Protein AF-A0A529YD35-F1 (afdb_monomer_lite)

Structure (mmCIF, N/CA/C/O backbone):
data_AF-A0A529YD35-F1
#
_entry.id   AF-A0A529YD35-F1
#
loop_
_atom_site.group_PDB
_atom_site.id
_atom_site.type_symbol
_atom_site.label_atom_id
_atom_site.label_alt_id
_atom_site.label_comp_id
_atom_site.label_asym_id
_atom_site.label_entity_id
_atom_site.label_seq_id
_atom_site.pdbx_PDB_ins_code
_atom_site.Cartn_x
_atom_site.Cartn_y
_atom_site.Cartn_z
_atom_site.occupancy
_atom_site.B_iso_or_equiv
_atom_site.auth_seq_id
_atom_site.auth_comp_id
_atom_site.auth_asym_id
_atom_site.auth_atom_id
_atom_site.pdbx_PDB_model_num
ATOM 1 N N . TYR A 1 1 ? -8.490 10.488 9.894 1.00 89.06 1 TYR A N 1
ATOM 2 C CA . TYR A 1 1 ? -8.547 10.729 8.432 1.00 89.06 1 TYR A CA 1
ATOM 3 C C . TYR A 1 1 ? -7.755 9.729 7.579 1.00 89.06 1 TYR A C 1
ATOM 5 O O . TYR A 1 1 ? -8.383 8.825 7.058 1.00 89.06 1 TYR A O 1
ATOM 13 N N . PHE A 1 2 ? -6.419 9.809 7.399 1.00 95.00 2 PHE A N 1
ATOM 14 C CA . PHE A 1 2 ? -5.713 8.864 6.490 1.00 95.00 2 PHE A CA 1
ATOM 15 C C . PHE A 1 2 ? -5.910 7.388 6.883 1.00 95.00 2 PHE A C 1
ATOM 17 O O . PHE A 1 2 ? -6.222 6.566 6.028 1.00 95.00 2 PHE A O 1
ATOM 24 N N . GLY A 1 3 ? -5.798 7.076 8.180 1.00 96.25 3 GLY A N 1
ATOM 25 C CA . GLY A 1 3 ? -6.042 5.729 8.703 1.00 96.25 3 GLY A CA 1
ATOM 26 C C . GLY A 1 3 ? -7.458 5.215 8.428 1.00 96.25 3 GLY A C 1
ATOM 27 O O . GLY A 1 3 ? -7.598 4.075 8.009 1.00 96.25 3 GLY A O 1
ATOM 28 N N . GLU A 1 4 ? -8.483 6.063 8.579 1.00 97.00 4 GLU A N 1
ATOM 29 C CA . GLU A 1 4 ? -9.879 5.719 8.247 1.00 97.00 4 GLU A CA 1
ATOM 30 C C . GLU A 1 4 ? -10.024 5.380 6.760 1.00 97.00 4 GLU A C 1
ATOM 32 O O . GLU A 1 4 ? -10.568 4.336 6.421 1.00 97.00 4 GLU A O 1
ATOM 37 N N . VAL A 1 5 ? -9.483 6.216 5.865 1.00 97.19 5 VAL A N 1
ATOM 38 C CA . VAL A 1 5 ? -9.558 5.980 4.412 1.00 97.19 5 VAL A CA 1
ATOM 39 C C . VAL A 1 5 ? -8.889 4.660 4.039 1.00 97.19 5 VAL A C 1
ATOM 41 O O . VAL A 1 5 ? -9.451 3.865 3.292 1.00 97.19 5 VAL A O 1
ATOM 44 N N . ILE A 1 6 ? -7.696 4.402 4.573 1.00 97.38 6 ILE A N 1
ATOM 45 C CA . ILE A 1 6 ? -6.987 3.145 4.337 1.00 97.38 6 ILE A CA 1
ATOM 46 C C . ILE A 1 6 ? -7.768 1.951 4.898 1.00 97.38 6 ILE A C 1
ATOM 48 O O . ILE A 1 6 ? -7.859 0.930 4.218 1.00 97.38 6 ILE A O 1
ATOM 52 N N . ALA A 1 7 ? -8.336 2.064 6.100 1.00 97.81 7 ALA A N 1
ATOM 53 C CA . ALA A 1 7 ? -9.119 0.994 6.706 1.00 97.81 7 ALA A CA 1
ATOM 54 C C . ALA A 1 7 ? -10.362 0.658 5.865 1.00 97.81 7 ALA A C 1
ATOM 56 O O . ALA A 1 7 ? -10.600 -0.512 5.575 1.00 97.81 7 ALA A O 1
ATOM 57 N N . GLU A 1 8 ? -11.097 1.668 5.390 1.00 97.81 8 GLU A N 1
ATOM 58 C CA . GLU A 1 8 ? -12.237 1.482 4.485 1.00 97.81 8 GLU A CA 1
ATOM 59 C C . GLU A 1 8 ? -11.811 0.824 3.164 1.00 97.81 8 GLU A C 1
ATOM 61 O O . GLU A 1 8 ? -12.422 -0.149 2.722 1.00 97.81 8 GLU A O 1
ATOM 66 N N . LEU A 1 9 ? -10.724 1.291 2.542 1.00 98.00 9 LEU A N 1
ATOM 67 C CA . LEU A 1 9 ? -10.221 0.703 1.297 1.00 98.00 9 LEU A CA 1
ATOM 68 C C . LEU A 1 9 ? -9.831 -0.770 1.473 1.00 98.00 9 LEU A C 1
ATOM 70 O O . LEU A 1 9 ? -10.169 -1.598 0.626 1.00 98.00 9 LEU A O 1
ATOM 74 N N . LEU A 1 10 ? -9.149 -1.110 2.569 1.00 97.75 10 LEU A N 1
ATOM 75 C CA . LEU A 1 10 ? -8.783 -2.493 2.871 1.00 97.75 10 LEU A CA 1
ATOM 76 C C . LEU A 1 10 ? -10.008 -3.364 3.143 1.00 97.75 10 LEU A C 1
ATOM 78 O O . LEU A 1 10 ? -10.058 -4.488 2.648 1.00 97.75 10 LEU A O 1
ATOM 82 N N . TYR A 1 11 ? -10.989 -2.851 3.883 1.00 97.31 11 TYR A N 1
ATOM 83 C CA . TYR A 1 11 ? -12.209 -3.579 4.212 1.00 97.31 11 TYR A CA 1
ATOM 84 C C . TYR A 1 11 ? -13.051 -3.885 2.964 1.00 97.31 11 TYR A C 1
ATOM 86 O O . TYR A 1 11 ? -13.448 -5.029 2.747 1.00 97.31 11 TYR A O 1
ATOM 94 N N . TRP A 1 12 ? -13.289 -2.886 2.109 1.00 98.06 12 TRP A N 1
ATOM 95 C CA . TRP A 1 12 ? -14.179 -3.034 0.953 1.00 98.06 12 TRP A CA 1
ATOM 96 C C . TRP A 1 12 ? -13.511 -3.653 -0.274 1.00 98.06 12 TRP A C 1
ATOM 98 O O . TRP A 1 12 ? -14.137 -4.432 -0.995 1.00 98.06 12 TRP A O 1
ATOM 108 N N . LEU A 1 13 ? -12.261 -3.282 -0.565 1.00 97.81 13 LEU A N 1
ATOM 109 C CA . LEU A 1 13 ? -11.590 -3.681 -1.807 1.00 97.81 13 LEU A CA 1
ATOM 110 C C . LEU A 1 13 ? -10.618 -4.842 -1.606 1.00 97.81 13 LEU A C 1
ATOM 112 O O . LEU A 1 13 ? -10.366 -5.594 -2.556 1.00 97.81 13 LEU A O 1
ATOM 116 N N . GLY A 1 14 ? -10.096 -4.992 -0.389 1.00 97.62 14 GLY A N 1
ATOM 117 C CA . GLY A 1 14 ? -9.007 -5.903 -0.077 1.00 97.62 14 GLY A CA 1
ATOM 118 C C . GLY A 1 14 ? -7.637 -5.376 -0.527 1.00 97.62 14 GLY A C 1
ATOM 119 O O . GLY A 1 14 ? -7.530 -4.420 -1.303 1.00 97.62 14 GLY A O 1
ATOM 120 N N . PRO A 1 15 ? -6.550 -6.014 -0.066 1.00 97.81 15 PRO A N 1
ATOM 121 C CA . PRO A 1 15 ? -5.193 -5.518 -0.277 1.00 97.81 15 PRO A CA 1
ATOM 122 C C . PRO A 1 15 ? -4.690 -5.661 -1.719 1.00 97.81 15 PRO A C 1
ATOM 124 O O . PRO A 1 15 ? -3.786 -4.932 -2.109 1.00 97.81 15 PRO A O 1
ATOM 127 N N . ASP A 1 16 ? -5.249 -6.564 -2.531 1.00 98.19 16 ASP A N 1
ATOM 128 C CA . ASP A 1 16 ? -4.722 -6.904 -3.868 1.00 98.19 16 ASP A CA 1
ATOM 129 C C . ASP A 1 16 ? -5.152 -5.936 -4.993 1.00 98.19 16 ASP A C 1
ATOM 131 O O . ASP A 1 16 ? -4.730 -6.083 -6.148 1.00 98.19 16 ASP A O 1
ATOM 135 N N . LYS A 1 17 ? -6.015 -4.959 -4.673 1.00 97.69 17 LYS A N 1
ATOM 136 C CA . LYS A 1 17 ? -6.585 -3.974 -5.616 1.00 97.69 17 LYS A CA 1
ATOM 137 C C . LYS A 1 17 ? -6.104 -2.540 -5.376 1.00 97.69 17 LYS A C 1
ATOM 139 O O . LYS A 1 17 ? -6.618 -1.612 -5.992 1.00 97.69 17 LYS A O 1
ATOM 144 N N . LEU A 1 18 ? -5.137 -2.354 -4.484 1.00 98.12 18 LEU A N 1
ATOM 145 C CA . LEU A 1 18 ? -4.620 -1.042 -4.103 1.00 98.12 18 LEU A CA 1
ATOM 146 C C . LEU A 1 18 ? -3.211 -0.837 -4.666 1.00 98.12 18 LEU A C 1
ATOM 148 O O . LEU A 1 18 ? -2.371 -1.731 -4.578 1.00 98.12 18 LEU A O 1
ATOM 152 N N . LEU A 1 19 ? -2.949 0.343 -5.225 1.00 97.75 19 LEU A N 1
ATOM 153 C CA . LEU A 1 19 ? -1.642 0.739 -5.751 1.00 97.75 19 LEU A CA 1
ATOM 154 C C . LEU A 1 19 ? -1.155 1.998 -5.036 1.00 97.75 19 LEU A C 1
ATOM 156 O O . LEU A 1 19 ? -1.944 2.903 -4.765 1.00 97.75 19 LE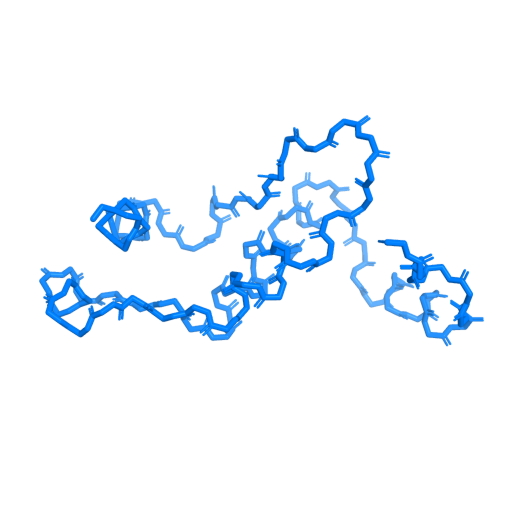U A O 1
ATOM 160 N N . PHE A 1 20 ? 0.146 2.075 -4.767 1.00 96.00 20 PHE A N 1
ATOM 161 C CA . PHE A 1 20 ? 0.783 3.311 -4.334 1.00 96.00 20 PHE A CA 1
ATOM 162 C C . PHE A 1 20 ? 1.083 4.216 -5.533 1.00 96.00 20 PHE A C 1
ATOM 164 O O . PHE A 1 20 ? 1.731 3.802 -6.493 1.00 96.00 20 PHE A O 1
ATOM 171 N N . GLY A 1 21 ? 0.659 5.474 -5.442 1.00 93.56 21 GLY A N 1
ATOM 172 C CA . GLY A 1 21 ? 1.048 6.543 -6.353 1.00 93.56 21 GLY A CA 1
ATOM 173 C C . GLY A 1 21 ? 1.368 7.789 -5.542 1.00 93.56 21 GLY A C 1
ATOM 174 O O . GLY A 1 21 ? 0.555 8.223 -4.731 1.00 93.56 21 GLY A O 1
ATOM 175 N N . SER A 1 22 ? 2.562 8.346 -5.728 1.00 91.31 22 SER A N 1
ATOM 176 C CA . SER A 1 22 ? 2.984 9.564 -5.029 1.00 91.31 22 SER A CA 1
ATOM 177 C C . SER A 1 22 ? 2.502 10.851 -5.697 1.00 91.31 22 SER A C 1
ATOM 179 O O . SER A 1 22 ? 2.591 11.906 -5.077 1.00 91.31 22 SER A O 1
ATOM 181 N N . ASP A 1 23 ? 2.072 10.756 -6.961 1.00 90.19 23 ASP A N 1
ATOM 182 C CA . ASP A 1 23 ? 1.753 11.885 -7.847 1.00 90.19 23 ASP A CA 1
ATOM 183 C C . ASP A 1 23 ? 2.858 12.962 -7.881 1.00 90.19 23 ASP A C 1
ATOM 185 O O . ASP A 1 23 ? 2.622 14.161 -8.012 1.00 90.19 23 ASP A O 1
ATOM 189 N N . TYR A 1 24 ? 4.108 12.526 -7.700 1.00 86.38 24 TYR A N 1
ATOM 190 C CA . TYR A 1 24 ? 5.251 13.420 -7.590 1.00 86.38 24 TYR A CA 1
ATOM 191 C C . TYR A 1 24 ? 5.882 13.649 -8.965 1.00 86.38 24 TYR A C 1
ATOM 193 O O . TYR A 1 24 ? 6.334 12.703 -9.605 1.00 86.38 24 TYR A O 1
ATOM 201 N N . GLY A 1 25 ? 5.921 14.904 -9.420 1.00 82.69 25 GLY A N 1
ATOM 202 C CA . GLY A 1 25 ? 6.329 15.248 -10.790 1.00 82.69 25 GLY A CA 1
ATOM 203 C C . GLY A 1 25 ? 7.783 15.693 -10.979 1.00 82.69 25 GLY A C 1
ATOM 204 O O . GLY A 1 25 ? 8.176 15.946 -12.113 1.00 82.69 25 GLY A O 1
ATOM 205 N N . ILE A 1 26 ? 8.566 15.845 -9.901 1.00 85.19 26 ILE A N 1
ATOM 206 C CA . ILE A 1 26 ? 9.907 16.468 -9.961 1.00 85.19 26 ILE A CA 1
ATOM 207 C C . ILE A 1 26 ? 10.998 15.562 -9.370 1.00 85.19 26 ILE A C 1
ATOM 209 O O . ILE A 1 26 ? 11.946 15.224 -10.071 1.00 85.19 26 ILE A O 1
ATOM 213 N N . TRP A 1 27 ? 10.865 15.147 -8.106 1.00 80.69 27 TRP A N 1
ATOM 214 C CA . TRP A 1 27 ? 11.851 14.315 -7.395 1.00 80.69 27 TRP A CA 1
ATOM 215 C C . TRP A 1 27 ? 11.361 12.875 -7.222 1.00 80.69 27 TRP A C 1
ATOM 217 O O . TRP A 1 27 ? 10.181 12.577 -7.416 1.00 80.69 27 TRP A O 1
ATOM 227 N N . THR A 1 28 ? 12.252 11.990 -6.768 1.00 84.56 28 THR A N 1
ATOM 228 C CA . THR A 1 28 ? 11.872 10.643 -6.321 1.00 84.56 28 THR A CA 1
ATOM 229 C C . THR A 1 28 ? 11.466 10.699 -4.844 1.00 84.56 28 THR A C 1
ATOM 231 O O . THR A 1 28 ? 12.325 10.895 -3.990 1.00 84.56 28 THR A O 1
ATOM 234 N N . PRO A 1 29 ? 10.184 10.513 -4.478 1.00 89.56 29 PRO A N 1
ATOM 235 C CA . PRO A 1 29 ? 9.704 10.796 -3.127 1.00 89.56 29 PRO A CA 1
ATOM 236 C C . PRO A 1 29 ? 9.977 9.651 -2.145 1.00 89.56 29 PRO A C 1
ATOM 238 O O . PRO A 1 29 ? 9.056 9.065 -1.568 1.00 89.56 29 PRO A O 1
ATOM 241 N N . ARG A 1 30 ? 11.256 9.323 -1.930 1.00 90.56 30 ARG A N 1
ATOM 242 C CA . ARG A 1 30 ? 11.685 8.244 -1.028 1.00 90.56 30 ARG A CA 1
ATOM 243 C C . ARG A 1 30 ? 11.131 8.427 0.386 1.00 90.56 30 ARG A C 1
ATOM 245 O O . ARG A 1 30 ? 10.621 7.472 0.967 1.00 90.56 30 ARG A O 1
ATOM 252 N N . TRP A 1 31 ? 11.144 9.656 0.900 1.00 90.69 31 TRP A N 1
ATOM 253 C CA . TRP A 1 31 ? 10.617 9.978 2.230 1.00 90.69 31 TRP A CA 1
ATOM 254 C C . TRP A 1 31 ? 9.129 9.625 2.383 1.00 90.69 31 TRP A C 1
ATOM 256 O O . TRP A 1 31 ? 8.676 9.313 3.482 1.00 90.69 31 TRP A O 1
ATOM 266 N N . LEU A 1 32 ? 8.346 9.685 1.299 1.00 93.56 32 LEU A N 1
ATOM 267 C CA . LEU A 1 32 ? 6.922 9.360 1.332 1.00 93.56 32 LEU A CA 1
ATOM 268 C C . LEU A 1 32 ? 6.710 7.846 1.392 1.00 93.56 32 LEU A C 1
ATOM 270 O O . LEU A 1 32 ? 5.871 7.378 2.159 1.00 93.56 32 LEU A O 1
ATOM 274 N N . VAL A 1 33 ? 7.511 7.090 0.635 1.00 94.00 33 VAL A N 1
ATOM 275 C CA . VAL A 1 33 ? 7.530 5.622 0.702 1.00 94.00 33 VAL A CA 1
ATOM 276 C C . VAL A 1 33 ? 7.926 5.163 2.104 1.00 94.00 33 VAL A C 1
ATOM 278 O O . VAL A 1 33 ? 7.252 4.313 2.679 1.00 94.00 33 VAL A O 1
ATOM 281 N N . GLU A 1 34 ? 8.961 5.764 2.694 1.00 95.31 34 GLU A N 1
ATOM 282 C CA . GLU A 1 34 ? 9.404 5.458 4.060 1.00 95.31 34 GLU A CA 1
ATOM 283 C C . GLU A 1 34 ? 8.337 5.812 5.107 1.00 95.31 34 GLU A C 1
ATOM 285 O O . GLU A 1 34 ? 8.097 5.029 6.027 1.00 95.31 34 GLU A O 1
ATOM 290 N N . LYS A 1 35 ? 7.630 6.939 4.942 1.00 95.62 35 LYS A N 1
ATOM 291 C CA . LYS A 1 35 ? 6.491 7.301 5.802 1.00 95.62 35 LYS A CA 1
ATOM 292 C C . LYS A 1 35 ? 5.359 6.280 5.722 1.00 95.62 35 LYS A C 1
ATOM 294 O O . LYS A 1 35 ? 4.843 5.900 6.767 1.00 95.62 35 LYS A O 1
ATOM 299 N N . LEU A 1 36 ? 4.984 5.823 4.523 1.00 95.81 36 LEU A N 1
ATOM 300 C CA . LEU A 1 36 ? 3.972 4.772 4.372 1.00 95.81 36 LEU A CA 1
ATOM 301 C C . LEU A 1 36 ? 4.462 3.438 4.950 1.00 95.81 36 LEU A C 1
ATOM 303 O O . LEU A 1 36 ? 3.694 2.735 5.599 1.00 95.81 36 LEU A O 1
ATOM 307 N N . TRP A 1 37 ? 5.741 3.105 4.762 1.00 97.06 37 TRP A N 1
ATOM 308 C CA . TRP A 1 37 ? 6.330 1.882 5.303 1.00 97.06 37 TRP A CA 1
ATOM 309 C C . TRP A 1 37 ? 6.296 1.839 6.835 1.00 97.06 37 TRP A C 1
ATOM 311 O O . TRP A 1 37 ? 5.964 0.806 7.417 1.00 97.06 37 TRP A O 1
ATOM 321 N N . ALA A 1 38 ? 6.601 2.965 7.483 1.00 96.94 38 ALA A N 1
ATOM 322 C CA . ALA A 1 38 ? 6.582 3.107 8.937 1.00 96.94 38 ALA A CA 1
ATOM 323 C C . ALA A 1 38 ? 5.169 3.291 9.522 1.00 96.94 38 ALA A C 1
ATOM 325 O O . ALA A 1 38 ? 4.992 3.205 10.736 1.00 96.94 38 ALA A O 1
ATOM 326 N N . TYR A 1 39 ? 4.165 3.568 8.688 1.00 96.81 39 TYR A N 1
ATOM 327 C CA . TYR A 1 39 ? 2.806 3.815 9.148 1.00 96.81 39 TYR A CA 1
ATOM 328 C C . TYR A 1 39 ? 2.112 2.522 9.595 1.00 96.81 39 TYR A C 1
ATOM 330 O O . TYR A 1 39 ? 2.260 1.467 8.975 1.00 96.81 39 TYR A O 1
ATOM 338 N N . GLN A 1 40 ? 1.310 2.631 10.650 1.00 96.00 40 GLN A N 1
ATOM 339 C CA . GLN A 1 40 ? 0.326 1.643 11.085 1.00 96.00 40 GLN A CA 1
ATOM 340 C C . GLN A 1 40 ? -1.003 2.366 11.289 1.00 96.00 40 GLN A C 1
ATOM 342 O O . GLN A 1 40 ? -1.022 3.531 11.699 1.00 96.00 40 GLN A O 1
ATOM 347 N N . ILE A 1 41 ? -2.107 1.685 10.991 1.00 97.19 41 ILE A N 1
ATOM 348 C CA . ILE A 1 41 ? -3.439 2.213 11.274 1.00 97.19 41 ILE A CA 1
ATOM 349 C C . ILE A 1 41 ? -3.579 2.268 12.804 1.00 97.19 41 ILE A C 1
ATOM 351 O O . ILE A 1 41 ? -3.285 1.259 13.454 1.00 97.19 41 ILE A O 1
ATOM 355 N N . PRO A 1 42 ? -3.987 3.415 13.383 1.00 96.69 42 PRO A N 1
ATOM 356 C CA . PRO A 1 42 ? -4.289 3.521 14.808 1.00 96.69 42 PRO A CA 1
ATOM 357 C C . PRO A 1 42 ? -5.243 2.415 15.270 1.00 96.69 42 PRO A C 1
ATOM 359 O O . PRO A 1 42 ? -6.170 2.061 14.544 1.00 96.69 42 PRO A O 1
ATOM 362 N N . GLU A 1 43 ? -4.995 1.857 16.456 1.00 96.56 43 GLU A N 1
ATOM 363 C CA . GLU A 1 43 ? -5.679 0.649 16.942 1.00 96.56 43 GLU A CA 1
ATOM 364 C C . GLU A 1 43 ? -7.200 0.818 17.045 1.00 96.56 43 GLU A C 1
ATOM 366 O O . GLU A 1 43 ? -7.947 -0.097 16.722 1.00 96.56 43 GLU A O 1
ATOM 371 N N . ASP A 1 44 ? -7.667 2.002 17.437 1.00 96.62 44 ASP A N 1
ATOM 372 C CA . ASP A 1 44 ? -9.087 2.348 17.505 1.00 96.62 44 ASP A CA 1
ATOM 373 C C . ASP A 1 44 ? -9.779 2.246 16.137 1.00 96.62 44 ASP A C 1
ATOM 375 O O . ASP A 1 44 ? -10.868 1.685 16.032 1.00 96.62 44 ASP A O 1
ATOM 379 N N . ILE A 1 45 ? -9.110 2.707 15.077 1.00 96.62 45 ILE A N 1
ATOM 380 C CA . ILE A 1 45 ? -9.604 2.624 13.696 1.00 96.62 45 ILE A CA 1
ATOM 381 C C . ILE A 1 45 ? -9.471 1.192 13.158 1.00 96.62 45 ILE A C 1
ATOM 383 O O . ILE A 1 45 ? -10.380 0.671 12.508 1.00 96.62 45 ILE A O 1
ATOM 387 N N . ALA A 1 46 ? -8.334 0.544 13.421 1.00 96.00 46 ALA A N 1
ATOM 388 C CA . ALA A 1 46 ? -8.048 -0.814 12.971 1.00 96.00 46 ALA A CA 1
ATOM 389 C C . ALA A 1 46 ? -9.070 -1.814 13.534 1.00 96.00 46 ALA A C 1
ATOM 391 O O . ALA A 1 46 ? -9.593 -2.653 12.796 1.00 96.00 46 ALA A O 1
ATOM 392 N N . ALA A 1 47 ? -9.406 -1.679 14.820 1.00 95.88 47 ALA A N 1
ATOM 393 C CA . ALA A 1 47 ? -10.378 -2.515 15.511 1.00 95.88 47 ALA A CA 1
ATOM 394 C C . ALA A 1 47 ? -11.804 -2.352 14.961 1.00 95.88 47 ALA A C 1
ATOM 396 O O . ALA A 1 47 ? -12.533 -3.338 14.877 1.00 95.88 47 ALA A O 1
ATOM 397 N N . GLU A 1 48 ? -12.200 -1.147 14.532 1.00 94.56 48 GLU A N 1
ATOM 398 C CA . GLU A 1 48 ? -13.549 -0.887 14.001 1.00 94.56 48 GLU A CA 1
ATOM 399 C C . GLU A 1 48 ? -13.842 -1.666 12.706 1.00 94.56 48 GLU A C 1
ATOM 401 O O . GLU A 1 48 ? -14.983 -2.053 12.438 1.00 94.56 48 GLU A O 1
ATOM 406 N N . ARG A 1 49 ? -12.814 -1.901 11.884 1.00 92.62 49 ARG A N 1
ATOM 407 C CA . ARG A 1 49 ? -12.933 -2.605 10.594 1.00 92.62 49 ARG A CA 1
ATOM 408 C C . ARG A 1 49 ? -12.259 -3.978 10.585 1.00 92.62 49 ARG A C 1
ATOM 410 O O . ARG A 1 49 ? -12.419 -4.717 9.618 1.00 92.62 49 ARG A O 1
ATOM 417 N N . GLY A 1 50 ? -11.533 -4.336 11.643 1.00 95.50 50 GLY A N 1
ATOM 418 C CA . GLY A 1 50 ? -10.787 -5.593 11.740 1.00 95.50 50 GLY A CA 1
ATOM 419 C C . GLY A 1 50 ? -9.65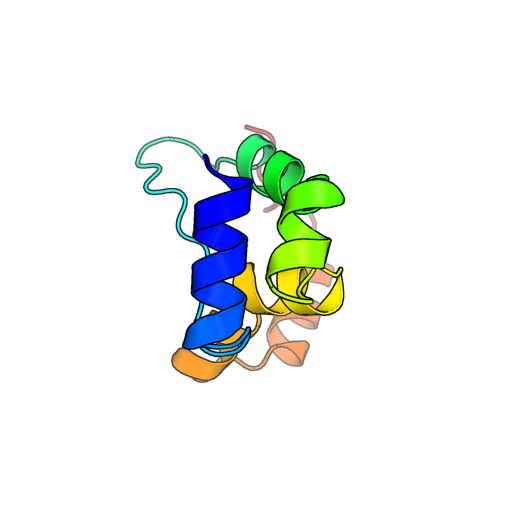0 -5.704 10.720 1.00 95.50 50 GLY A C 1
ATOM 420 O O . GLY A 1 50 ? -9.338 -6.804 10.268 1.00 95.50 50 GLY A O 1
ATOM 421 N N . VAL A 1 51 ? -9.055 -4.577 10.319 1.00 96.94 51 VAL A N 1
ATOM 422 C CA . VAL A 1 51 ? -7.993 -4.512 9.300 1.00 96.94 51 VAL A CA 1
ATOM 423 C C . VAL A 1 51 ? -6.777 -3.759 9.825 1.00 96.94 51 VAL A C 1
ATOM 425 O O . VAL A 1 51 ? -6.900 -2.831 10.617 1.00 96.94 51 VAL A O 1
ATOM 428 N N . GLN A 1 52 ? -5.592 -4.126 9.341 1.00 97.19 52 GLN A N 1
ATOM 429 C CA . GLN A 1 52 ? -4.335 -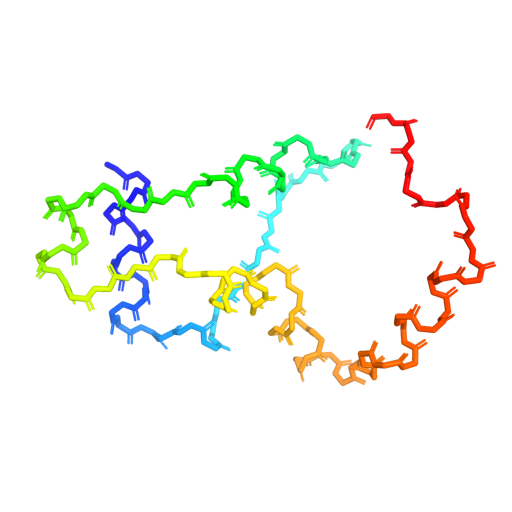3.448 9.661 1.00 97.19 52 GLN A CA 1
ATOM 430 C C . GLN A 1 52 ? -3.455 -3.356 8.410 1.00 97.19 52 GLN A C 1
ATOM 432 O O . GLN A 1 52 ? -3.567 -4.170 7.493 1.00 97.19 52 GLN A O 1
ATOM 437 N N . LEU A 1 53 ? -2.552 -2.377 8.372 1.00 96.00 53 LEU A N 1
ATOM 438 C CA . LEU A 1 53 ? -1.579 -2.198 7.299 1.00 96.00 53 LEU A CA 1
ATOM 439 C C . LEU A 1 53 ? -0.307 -3.023 7.583 1.00 96.00 53 LEU A C 1
ATOM 441 O O . LEU A 1 53 ? 0.757 -2.487 7.904 1.00 96.00 53 LEU A O 1
ATOM 445 N N . THR A 1 54 ? -0.433 -4.350 7.503 1.00 97.31 54 THR A N 1
ATOM 446 C CA . THR A 1 54 ? 0.679 -5.286 7.746 1.00 97.31 54 THR A CA 1
ATOM 447 C C . THR A 1 54 ? 1.806 -5.117 6.723 1.00 97.31 54 THR A C 1
ATOM 449 O O . THR A 1 54 ? 1.616 -4.542 5.649 1.00 97.31 54 THR A O 1
ATOM 452 N N . ASP A 1 55 ? 2.992 -5.649 7.022 1.00 98.00 55 ASP A N 1
ATOM 453 C CA . ASP A 1 55 ? 4.130 -5.607 6.094 1.00 98.00 55 ASP A CA 1
ATOM 454 C C . ASP A 1 55 ? 3.829 -6.296 4.759 1.00 98.00 55 ASP A C 1
ATOM 456 O O . ASP A 1 55 ? 4.209 -5.784 3.708 1.00 98.00 55 ASP A O 1
ATOM 460 N N . GLU A 1 56 ? 3.080 -7.399 4.776 1.00 98.06 56 GLU A N 1
ATOM 461 C CA . GLU A 1 56 ? 2.633 -8.079 3.557 1.00 98.06 56 GLU A CA 1
ATOM 462 C C . GLU A 1 56 ? 1.722 -7.176 2.710 1.00 98.06 56 GLU A C 1
ATOM 464 O O . GLU A 1 56 ? 1.934 -7.014 1.507 1.00 98.06 56 GLU A O 1
ATOM 469 N N . ILE A 1 57 ? 0.738 -6.526 3.340 1.00 98.25 57 ILE A N 1
ATOM 470 C CA . ILE A 1 57 ? -0.182 -5.607 2.659 1.00 98.25 57 ILE A CA 1
ATOM 471 C C . ILE A 1 57 ? 0.583 -4.405 2.097 1.00 98.25 57 ILE A C 1
ATOM 473 O O . ILE A 1 57 ? 0.372 -4.018 0.947 1.00 98.25 57 ILE A O 1
ATOM 477 N N . LYS A 1 58 ? 1.526 -3.846 2.861 1.00 98.25 58 LYS A N 1
ATOM 478 C CA . LYS A 1 58 ? 2.390 -2.756 2.391 1.00 98.25 58 LYS A CA 1
ATOM 479 C C . LYS A 1 58 ? 3.222 -3.169 1.181 1.00 98.25 58 LYS A C 1
ATOM 481 O O . LYS A 1 58 ? 3.288 -2.405 0.224 1.00 98.25 58 LYS A O 1
ATOM 486 N N . GLN A 1 59 ? 3.816 -4.363 1.177 1.00 97.88 59 GLN A N 1
ATOM 487 C CA . GLN A 1 59 ? 4.563 -4.873 0.019 1.00 97.88 59 GLN A CA 1
ATOM 488 C C . GLN A 1 59 ? 3.673 -4.999 -1.225 1.00 97.88 59 GLN A C 1
ATOM 490 O O . GLN A 1 59 ? 4.093 -4.639 -2.330 1.00 97.88 59 GLN A O 1
ATOM 495 N N . LYS A 1 60 ? 2.425 -5.455 -1.050 1.00 98.38 60 LYS A N 1
ATOM 496 C CA . LYS A 1 60 ? 1.429 -5.504 -2.127 1.00 98.38 60 LYS A CA 1
ATOM 497 C C . LYS A 1 60 ? 1.151 -4.121 -2.705 1.00 98.38 60 LYS A C 1
ATOM 499 O O . LYS A 1 60 ? 1.332 -3.923 -3.907 1.00 98.38 60 LYS A O 1
ATOM 504 N N . ILE A 1 61 ? 0.801 -3.164 -1.849 1.00 98.19 61 ILE A N 1
ATOM 505 C CA . ILE A 1 61 ? 0.441 -1.795 -2.241 1.00 98.19 61 ILE A CA 1
ATOM 506 C C . ILE A 1 61 ? 1.623 -1.058 -2.888 1.00 98.19 61 ILE A C 1
ATOM 508 O O . ILE A 1 61 ? 1.447 -0.392 -3.908 1.00 98.19 61 ILE A O 1
ATOM 512 N N . LEU A 1 62 ? 2.826 -1.186 -2.321 1.00 96.75 62 LEU A N 1
ATOM 513 C CA . LEU A 1 62 ? 4.023 -0.475 -2.780 1.00 96.75 62 LEU A CA 1
ATOM 514 C C . LEU A 1 62 ? 4.609 -1.025 -4.084 1.00 96.75 62 LEU A C 1
ATOM 516 O O . LEU A 1 62 ? 5.336 -0.299 -4.758 1.00 96.75 62 LEU A O 1
ATOM 520 N N . GLY A 1 63 ? 4.340 -2.284 -4.447 1.00 96.12 63 GLY A N 1
ATOM 521 C CA . GLY A 1 63 ? 4.973 -2.851 -5.637 1.00 96.12 63 GLY A CA 1
ATOM 522 C C . GLY A 1 63 ? 4.346 -4.111 -6.216 1.00 96.12 63 GLY A C 1
ATOM 523 O O . GLY A 1 63 ? 4.210 -4.187 -7.436 1.00 96.12 63 GLY A O 1
ATOM 524 N N . LEU A 1 64 ? 3.956 -5.102 -5.404 1.00 98.19 64 LEU A N 1
ATOM 525 C CA . LEU A 1 64 ? 3.566 -6.409 -5.965 1.00 98.19 64 LEU A CA 1
ATOM 526 C C . LEU A 1 64 ? 2.253 -6.348 -6.757 1.00 98.19 64 LEU A C 1
ATOM 528 O O . LEU A 1 64 ? 2.124 -7.029 -7.772 1.00 98.19 64 LEU A O 1
ATOM 532 N N . ASN A 1 65 ? 1.306 -5.498 -6.357 1.00 98.50 65 ASN A N 1
ATOM 533 C CA . ASN A 1 65 ? 0.058 -5.318 -7.099 1.00 98.50 65 ASN A CA 1
ATOM 534 C C . ASN A 1 65 ? 0.299 -4.676 -8.469 1.00 98.50 65 ASN A C 1
ATOM 536 O O . ASN A 1 65 ? -0.285 -5.115 -9.458 1.00 98.50 65 ASN A O 1
ATOM 540 N N . ALA A 1 66 ? 1.188 -3.679 -8.545 1.00 98.00 66 ALA A N 1
ATOM 541 C CA . ALA A 1 66 ? 1.584 -3.073 -9.814 1.00 98.00 66 ALA A CA 1
ATOM 542 C C . ALA A 1 66 ? 2.344 -4.081 -10.685 1.00 98.00 66 ALA A C 1
ATOM 544 O O . ALA A 1 66 ? 2.071 -4.190 -11.876 1.00 98.00 66 ALA A O 1
ATOM 545 N N . ALA A 1 67 ? 3.249 -4.863 -10.089 1.00 98.12 67 ALA A N 1
ATOM 546 C CA . ALA A 1 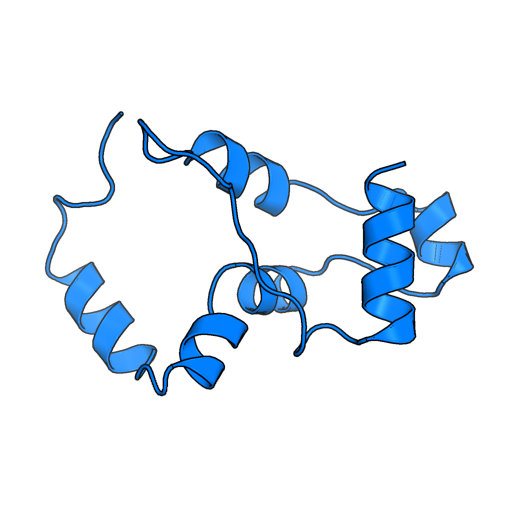67 ? 3.981 -5.900 -10.805 1.00 98.12 67 ALA A CA 1
ATOM 547 C C . ALA A 1 67 ? 3.036 -6.937 -11.425 1.00 98.12 67 ALA A C 1
ATOM 549 O O . ALA A 1 67 ? 3.169 -7.248 -12.603 1.00 98.12 67 ALA A O 1
ATOM 550 N N . ARG A 1 68 ? 2.032 -7.397 -10.668 1.00 97.94 68 ARG A N 1
ATOM 551 C CA . ARG A 1 68 ? 0.984 -8.292 -11.171 1.00 97.94 68 ARG A CA 1
ATOM 552 C C . ARG A 1 68 ? 0.147 -7.649 -12.280 1.00 97.94 68 ARG A C 1
ATOM 554 O O . ARG A 1 68 ? -0.223 -8.335 -13.220 1.00 97.94 68 ARG A O 1
ATOM 561 N N . LEU A 1 69 ? -0.188 -6.363 -12.161 1.00 97.75 69 LEU A N 1
ATOM 562 C CA . LEU A 1 69 ? -1.005 -5.650 -13.151 1.00 97.75 69 LEU A CA 1
ATOM 563 C C . LEU A 1 69 ? -0.283 -5.460 -14.494 1.00 97.75 69 LEU A C 1
ATOM 565 O O . LEU A 1 69 ? -0.933 -5.467 -15.533 1.00 97.75 69 LEU A O 1
ATOM 569 N N . TYR A 1 70 ? 1.037 -5.273 -14.461 1.00 97.81 70 TYR A N 1
ATOM 570 C CA . TYR A 1 70 ? 1.866 -5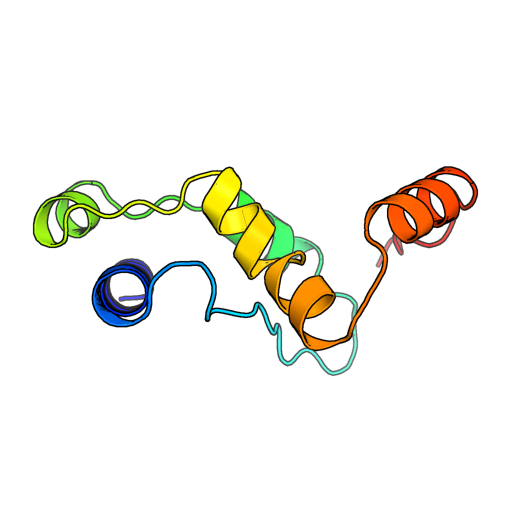.004 -15.640 1.00 97.81 70 TYR A CA 1
ATOM 571 C C . TYR A 1 70 ? 2.716 -6.209 -16.081 1.00 97.81 70 TYR A C 1
ATOM 573 O O . TYR A 1 70 ? 3.699 -6.019 -16.796 1.00 97.81 70 TYR A O 1
ATOM 581 N N . ASP A 1 71 ? 2.379 -7.423 -15.631 1.00 97.88 71 ASP A N 1
ATOM 582 C CA . ASP A 1 71 ? 3.086 -8.674 -15.956 1.00 97.88 71 ASP A CA 1
ATOM 583 C C . ASP A 1 71 ? 4.614 -8.607 -15.734 1.00 97.88 71 ASP A C 1
ATOM 585 O O . ASP A 1 71 ? 5.426 -9.096 -16.523 1.00 97.88 71 ASP A O 1
ATOM 589 N N . ILE A 1 72 ? 5.030 -7.974 -14.635 1.00 97.62 72 ILE A N 1
ATOM 590 C CA . ILE A 1 72 ? 6.438 -7.828 -14.259 1.00 97.62 72 ILE A CA 1
ATOM 591 C C . ILE A 1 72 ? 6.896 -9.055 -13.465 1.00 97.62 72 ILE A C 1
ATOM 593 O O . ILE A 1 72 ? 6.400 -9.321 -12.370 1.00 97.62 72 ILE A O 1
ATOM 597 N N . ASP A 1 73 ? 7.936 -9.733 -13.956 1.00 97.62 73 ASP A N 1
ATOM 598 C CA . ASP A 1 73 ? 8.662 -10.751 -13.190 1.00 97.62 73 ASP A CA 1
ATOM 599 C C . ASP A 1 73 ? 9.433 -10.100 -12.026 1.00 97.62 73 ASP A C 1
ATOM 601 O O . ASP A 1 73 ? 10.458 -9.427 -12.203 1.00 97.62 73 ASP A O 1
ATOM 605 N N . VAL A 1 74 ? 8.906 -10.294 -10.815 1.00 96.56 74 VAL A N 1
ATOM 606 C CA . VAL A 1 74 ? 9.438 -9.719 -9.574 1.00 96.56 74 VAL A CA 1
ATOM 607 C C . VAL A 1 74 ? 10.837 -10.246 -9.262 1.00 96.56 74 VAL A C 1
ATOM 609 O O . VAL A 1 74 ? 11.700 -9.467 -8.853 1.00 96.56 74 VAL A O 1
ATOM 612 N N . GLU A 1 75 ? 11.092 -11.535 -9.468 1.00 96.50 75 GLU A N 1
ATOM 613 C CA . GLU A 1 75 ? 12.376 -12.147 -9.121 1.00 96.50 75 GLU A CA 1
ATOM 614 C C . GLU A 1 75 ? 13.461 -11.736 -10.117 1.00 96.50 75 GLU A C 1
ATOM 616 O O . GLU A 1 75 ? 14.562 -11.347 -9.713 1.00 96.50 75 GLU A O 1
ATOM 621 N N . ALA A 1 76 ? 13.126 -11.670 -11.409 1.00 96.25 76 ALA A N 1
ATOM 622 C CA . ALA A 1 76 ? 14.016 -11.103 -12.415 1.00 96.25 76 ALA A CA 1
ATOM 623 C C . ALA A 1 76 ? 14.344 -9.627 -12.120 1.00 96.25 76 ALA A C 1
ATOM 625 O O . ALA A 1 76 ? 15.506 -9.215 -12.223 1.00 96.25 76 ALA A O 1
ATOM 626 N N . LYS A 1 77 ? 13.355 -8.818 -11.703 1.00 94.31 77 LYS A N 1
ATOM 627 C CA . LYS A 1 77 ? 13.591 -7.415 -11.323 1.00 94.31 77 LYS A CA 1
ATOM 628 C C . LYS A 1 77 ? 14.450 -7.275 -10.073 1.00 94.31 77 LYS A C 1
ATOM 630 O O . LYS A 1 77 ? 15.383 -6.473 -10.097 1.00 94.31 77 LYS A O 1
ATOM 635 N N . LYS A 1 78 ? 14.205 -8.055 -9.017 1.00 92.31 78 LYS A N 1
ATOM 636 C CA . LYS A 1 78 ? 15.061 -8.069 -7.818 1.00 92.31 78 LYS A CA 1
ATOM 637 C C . LYS A 1 78 ? 16.504 -8.431 -8.172 1.00 92.31 78 LYS A C 1
ATOM 639 O O . LYS A 1 78 ? 17.423 -7.725 -7.760 1.00 92.31 78 LYS A O 1
ATOM 644 N N . ALA A 1 79 ? 16.708 -9.465 -8.992 1.00 93.50 79 ALA A N 1
ATOM 645 C CA . ALA A 1 79 ? 18.036 -9.878 -9.444 1.00 93.50 79 ALA A CA 1
ATOM 646 C C . ALA A 1 79 ? 18.745 -8.793 -10.274 1.00 93.50 79 ALA A C 1
ATOM 648 O O . ALA A 1 79 ? 19.955 -8.604 -10.139 1.00 93.50 79 ALA A O 1
ATOM 649 N N . ALA A 1 80 ? 18.009 -8.062 -11.117 1.00 91.75 80 ALA A N 1
ATOM 650 C CA . ALA A 1 80 ? 18.549 -6.940 -11.881 1.00 91.75 80 ALA A CA 1
ATOM 651 C C . ALA A 1 80 ? 18.937 -5.753 -10.978 1.00 91.75 80 ALA A C 1
ATOM 653 O O . ALA A 1 80 ? 20.015 -5.183 -11.148 1.00 91.75 80 ALA A O 1
ATOM 654 N N . LEU A 1 81 ? 18.094 -5.405 -9.999 1.00 88.19 81 LEU A N 1
ATOM 655 C CA . LEU A 1 81 ? 18.346 -4.308 -9.057 1.00 88.19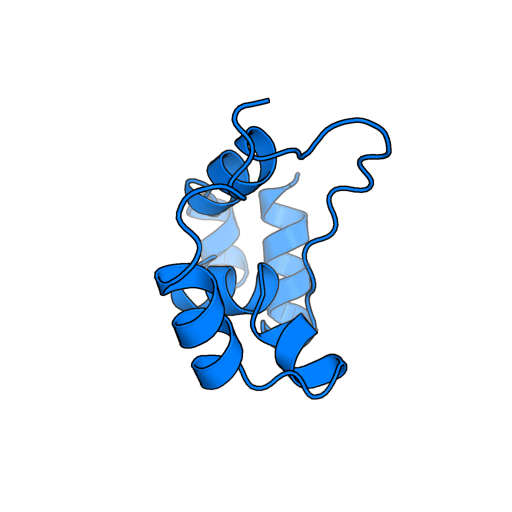 81 LEU A CA 1
ATOM 656 C C . LEU A 1 81 ? 19.531 -4.601 -8.127 1.00 88.19 81 LEU A C 1
ATOM 658 O O . LEU A 1 81 ? 20.362 -3.723 -7.916 1.00 88.19 81 LEU A O 1
ATOM 662 N N . ALA A 1 82 ? 19.673 -5.840 -7.644 1.00 88.25 82 ALA A N 1
ATOM 663 C CA . ALA A 1 82 ? 20.803 -6.252 -6.806 1.00 88.25 82 ALA A CA 1
ATOM 664 C C . ALA A 1 82 ? 22.167 -6.090 -7.507 1.00 88.25 82 ALA A C 1
ATOM 666 O O . ALA A 1 82 ? 23.181 -5.858 -6.854 1.00 88.25 82 ALA A O 1
ATOM 667 N N . LYS A 1 83 ? 22.196 -6.180 -8.843 1.00 84.62 83 LYS A N 1
ATOM 668 C CA . LYS A 1 83 ? 23.405 -6.004 -9.667 1.00 84.62 83 LYS A CA 1
ATOM 669 C C . LYS A 1 83 ? 23.702 -4.541 -10.013 1.00 84.62 83 LYS A C 1
ATOM 671 O O . LYS A 1 83 ? 24.746 -4.263 -10.595 1.00 84.62 83 LYS A O 1
ATOM 676 N N . SER A 1 84 ? 22.804 -3.611 -9.682 1.00 75.00 84 SER A N 1
ATOM 677 C CA . SER A 1 84 ? 22.900 -2.198 -10.055 1.00 75.00 84 SER A CA 1
ATOM 678 C C . SER A 1 84 ? 22.861 -1.297 -8.811 1.00 75.00 84 SER A C 1
ATOM 680 O O . SER A 1 84 ? 21.829 -0.680 -8.536 1.00 75.00 84 SER A O 1
ATOM 682 N N . PRO A 1 85 ? 23.980 -1.151 -8.076 1.00 56.44 85 PRO A N 1
ATOM 683 C CA . PRO A 1 85 ? 24.027 -0.422 -6.802 1.00 56.44 85 PRO A CA 1
ATOM 684 C C . PRO A 1 85 ? 23.755 1.096 -6.898 1.00 56.44 85 PRO A C 1
ATOM 686 O O . PRO A 1 85 ? 23.661 1.760 -5.874 1.00 56.44 85 PRO A O 1
ATOM 689 N N . LEU A 1 86 ? 23.617 1.664 -8.104 1.00 53.66 86 LEU A N 1
ATOM 690 C CA . LEU A 1 86 ? 23.666 3.113 -8.359 1.00 53.66 86 LEU A CA 1
ATOM 691 C C . LEU A 1 86 ? 22.341 3.772 -8.800 1.00 53.66 86 LEU A C 1
ATOM 693 O O . LEU A 1 86 ? 22.369 4.849 -9.386 1.00 53.66 86 LEU A O 1
ATOM 697 N N . ARG A 1 87 ? 21.168 3.172 -8.557 1.00 54.16 87 ARG A N 1
ATOM 698 C CA . ARG A 1 87 ? 19.878 3.783 -8.970 1.00 54.16 87 ARG A CA 1
ATOM 699 C C . ARG A 1 87 ? 18.796 3.880 -7.896 1.00 54.16 87 ARG A C 1
ATOM 701 O O . ARG A 1 87 ? 17.644 4.140 -8.225 1.00 54.16 87 ARG A O 1
ATOM 708 N N . ILE A 1 88 ? 19.146 3.742 -6.620 1.00 58.12 88 ILE A N 1
ATOM 709 C CA . ILE A 1 88 ? 18.313 4.313 -5.553 1.00 58.12 88 ILE A CA 1
ATOM 710 C C . ILE A 1 88 ? 18.860 5.719 -5.352 1.00 58.12 88 ILE A C 1
ATOM 712 O O . ILE A 1 88 ? 19.796 5.907 -4.581 1.00 58.12 88 ILE A O 1
ATOM 716 N N . ALA A 1 89 ? 18.390 6.651 -6.182 1.00 48.41 89 ALA A N 1
ATOM 717 C CA . ALA A 1 89 ? 18.867 8.025 -6.206 1.00 48.41 89 ALA A CA 1
ATOM 718 C C . ALA A 1 89 ? 18.929 8.581 -4.776 1.00 48.41 89 ALA A C 1
ATOM 720 O O . ALA A 1 89 ? 17.939 8.585 -4.043 1.00 48.41 89 ALA A O 1
ATOM 721 N N . ALA A 1 90 ? 20.136 8.979 -4.383 1.00 43.78 90 ALA A N 1
ATOM 722 C CA . ALA A 1 90 ? 20.316 10.042 -3.424 1.00 43.78 90 ALA A CA 1
ATOM 723 C C . ALA A 1 90 ? 19.786 11.305 -4.106 1.00 43.78 90 ALA A C 1
ATOM 725 O O . ALA A 1 90 ? 20.475 11.841 -4.963 1.00 43.78 90 ALA A O 1
ATOM 726 N N . GLU A 1 91 ? 18.544 11.668 -3.800 1.00 42.66 91 GLU A N 1
ATOM 727 C CA . GLU A 1 91 ? 17.917 12.986 -3.970 1.00 42.66 91 GLU A CA 1
ATOM 728 C C . GLU A 1 91 ? 16.606 12.992 -3.174 1.00 42.66 91 GLU A C 1
ATOM 730 O O . GLU A 1 91 ? 15.769 12.084 -3.393 1.00 42.66 91 GLU A O 1
#

Secondary structure (DSSP, 8-state):
-HHHHHHHHHHHH-GGG-------SSS--HHHHHHHHH----HHHHHHHT----HHHHHIIIIIHHHHHTT--HHHHHHHHHT-TT-S---

pLDDT: mean 91.49, std 12.57, range [42.66, 98.5]

Sequence (91 aa):
YFGEVIAELLYWLGPDKLLFGSDYGIWTPRWLVEKLWAYQIPEDIAAERGVQLTDEIKQKILGLNAARLYDIDVEAKKAALAKSPLRIAAE

Foldseek 3Di:
DVLLVVLVCCLPPNLLPAADDPVDDDDDPVVVLVVLQPDWRPPVNCVVRVHICDNVSSCNHHPVSVCVVVVHDPVVVVVVVVVPVCPPDPD

Radius of gyration: 14.91 Å; chains: 1; bounding box: 38×29×34 Å